Protein AF-A0A7Z8VGR7-F1 (afdb_monomer)

Solvent-accessible surface area (backbone atoms only — not comparable to full-atom values): 4237 Å² total; per-residue (Å²): 110,67,71,57,47,58,57,59,41,66,51,79,45,100,84,71,58,83,50,86,75,84,83,76,89,72,85,77,78,79,87,75,80,75,64,94,57,44,74,76,45,34,44,76,46,68,48,92,86,53,62,94,88,40,65,45,72,47,74,66,132

Secondary structure (DSSP, 8-state):
-HHHHHHHHT---TT-PPP------PPPPTTPPPPTTHHHHS-EEE-SSS-TT-EEE----

Radius of gyration: 17.35 Å; Cα contacts (8 Å, |Δi|>4): 43; chains: 1; bounding box: 27×28×42 Å

pLDDT: mean 90.45, std 4.07, range [66.88, 94.69]

Structure (mmCIF, N/CA/C/O backbone):
data_AF-A0A7Z8VGR7-F1
#
_entry.id   AF-A0A7Z8VGR7-F1
#
loop_
_atom_site.group_PDB
_atom_site.id
_atom_site.type_symbol
_atom_site.label_atom_id
_atom_site.label_alt_id
_atom_site.label_comp_id
_atom_site.label_asym_id
_atom_site.label_entity_id
_atom_site.label_seq_id
_atom_site.pdbx_PDB_ins_code
_atom_site.Cartn_x
_atom_site.Cartn_y
_atom_site.Cartn_z
_atom_site.occupancy
_atom_site.B_iso_or_equiv
_atom_site.auth_seq_id
_atom_site.auth_comp_id
_atom_site.auth_asym_id
_atom_site.auth_atom_id
_atom_site.pdbx_PDB_model_num
ATOM 1 N N . VAL A 1 1 ? -9.643 -13.300 10.432 1.00 81.94 1 VAL A N 1
ATOM 2 C CA . VAL A 1 1 ? -9.653 -11.943 9.832 1.00 81.94 1 VAL A CA 1
ATOM 3 C C . VAL A 1 1 ? -10.552 -11.001 10.625 1.00 81.94 1 VAL A C 1
ATOM 5 O O . VAL A 1 1 ? -10.062 -9.974 11.079 1.00 81.94 1 VAL A O 1
ATOM 8 N N . GLU A 1 2 ? -11.806 -11.379 10.892 1.00 89.12 2 GLU A N 1
ATOM 9 C CA . GLU A 1 2 ? -12.768 -10.510 11.593 1.00 89.12 2 GLU A CA 1
ATOM 10 C C . GLU A 1 2 ? -12.310 -10.056 12.987 1.00 89.12 2 GLU A C 1
ATOM 12 O O . GLU A 1 2 ? -12.316 -8.867 13.278 1.00 89.12 2 GLU A O 1
ATOM 17 N N . THR A 1 3 ? -11.780 -10.964 13.813 1.00 92.56 3 THR A N 1
ATOM 18 C CA . THR A 1 3 ? -11.260 -10.616 15.148 1.00 92.56 3 THR A CA 1
ATOM 19 C C . THR A 1 3 ? -10.183 -9.529 15.098 1.00 92.56 3 THR A C 1
ATOM 21 O O . THR A 1 3 ? -10.190 -8.605 15.905 1.00 92.56 3 THR A O 1
ATOM 24 N N . VAL A 1 4 ? -9.273 -9.602 14.122 1.00 91.25 4 VAL A N 1
ATOM 25 C CA . VAL A 1 4 ? -8.200 -8.612 13.942 1.00 91.25 4 VAL A CA 1
ATOM 26 C C . VAL A 1 4 ? -8.786 -7.275 13.495 1.00 91.25 4 VAL A C 1
ATOM 28 O O . VAL A 1 4 ? -8.431 -6.236 14.047 1.00 91.25 4 VAL A O 1
ATOM 31 N N . LYS A 1 5 ? -9.734 -7.297 12.551 1.00 93.50 5 LYS A N 1
ATOM 32 C CA . LYS A 1 5 ? -10.449 -6.101 12.092 1.00 93.50 5 LYS A CA 1
ATOM 33 C C . LYS A 1 5 ? -11.135 -5.380 13.254 1.00 93.50 5 LYS A C 1
ATOM 35 O O . LYS A 1 5 ? -10.942 -4.177 13.405 1.00 93.50 5 LYS A O 1
ATOM 40 N N . THR A 1 6 ? -11.864 -6.114 14.098 1.00 93.00 6 THR A N 1
ATOM 41 C CA . THR A 1 6 ? -12.548 -5.567 15.279 1.00 93.00 6 THR A CA 1
ATOM 42 C C . THR A 1 6 ? -11.577 -4.957 16.287 1.00 93.00 6 THR A C 1
ATOM 44 O O . THR A 1 6 ? -11.882 -3.939 16.903 1.00 93.00 6 THR A O 1
ATOM 47 N N . LEU A 1 7 ? -10.405 -5.563 16.488 1.00 93.69 7 LEU A N 1
ATOM 48 C CA . LEU A 1 7 ? -9.409 -5.025 17.414 1.00 93.69 7 LEU A CA 1
ATOM 49 C C . LEU A 1 7 ? -8.806 -3.716 16.892 1.00 93.69 7 LEU A C 1
ATOM 51 O O . LEU A 1 7 ? -8.734 -2.745 17.642 1.00 93.69 7 LEU A O 1
ATOM 55 N N . ILE A 1 8 ? -8.440 -3.661 15.609 1.00 91.19 8 ILE A N 1
ATOM 56 C CA . ILE A 1 8 ? -7.858 -2.460 14.988 1.00 91.19 8 ILE A CA 1
ATOM 57 C C . ILE A 1 8 ? -8.891 -1.326 14.913 1.00 91.19 8 ILE A C 1
ATOM 59 O O . ILE A 1 8 ? -8.562 -0.168 15.155 1.00 91.19 8 ILE A O 1
ATOM 63 N N . SER A 1 9 ? -10.165 -1.628 14.641 1.00 92.12 9 SER A N 1
ATOM 64 C CA . SER A 1 9 ? -11.207 -0.594 14.554 1.00 92.12 9 SER A CA 1
ATOM 65 C C . SER A 1 9 ? -11.499 0.099 15.890 1.00 92.12 9 SER A C 1
ATOM 67 O O . SER A 1 9 ? -12.116 1.158 15.903 1.00 92.12 9 SER A O 1
ATOM 69 N N . ARG A 1 10 ? -11.074 -0.480 17.022 1.00 91.94 10 ARG A N 1
ATOM 70 C CA . ARG A 1 10 ? -11.242 0.103 18.365 1.00 91.94 10 ARG A CA 1
ATOM 71 C C . ARG A 1 10 ? -10.121 1.068 18.753 1.00 91.94 10 ARG A C 1
ATOM 73 O O . ARG A 1 10 ? -10.186 1.648 19.835 1.00 91.94 10 ARG A O 1
ATOM 80 N N . THR A 1 11 ? -9.099 1.241 17.913 1.00 91.12 11 THR A N 1
ATOM 81 C CA . THR A 1 11 ? -8.021 2.199 18.169 1.00 91.12 11 THR A CA 1
ATOM 82 C C . THR A 1 11 ? -8.571 3.622 18.242 1.00 91.12 11 THR A C 1
ATOM 84 O O . THR A 1 11 ? -9.238 4.092 17.318 1.00 91.12 11 THR A O 1
ATOM 87 N N . SER A 1 12 ? -8.257 4.316 19.337 1.00 88.00 12 SER A N 1
ATOM 88 C CA . SER A 1 12 ? -8.594 5.719 19.559 1.00 88.00 12 SER A CA 1
ATOM 89 C C . SER A 1 12 ? -7.392 6.623 19.291 1.00 88.00 12 SER A C 1
ATOM 91 O O . SER A 1 12 ? -6.237 6.242 19.489 1.00 88.00 12 SER A O 1
ATOM 93 N N . THR A 1 13 ? -7.664 7.845 18.839 1.00 87.75 13 THR A N 1
ATOM 94 C CA . THR A 1 13 ? -6.638 8.876 18.658 1.00 87.75 13 THR A CA 1
ATOM 95 C C . THR A 1 13 ? -6.834 9.985 19.685 1.00 87.75 13 THR A C 1
ATOM 97 O O . THR A 1 13 ? -7.962 10.309 20.056 1.00 87.75 13 THR A O 1
ATOM 100 N N . SER A 1 14 ? -5.741 10.609 20.130 1.00 90.25 14 SER A N 1
ATOM 101 C CA . SER A 1 14 ? -5.784 11.687 21.132 1.00 90.25 14 SER A CA 1
ATOM 102 C C . SER A 1 14 ? -6.585 12.916 20.687 1.00 90.25 14 SER A C 1
ATOM 104 O O . SER A 1 14 ? -7.027 13.693 21.526 1.00 90.25 14 SER A O 1
ATOM 106 N N . LYS A 1 15 ? -6.787 13.085 19.374 1.00 92.75 15 LYS A N 1
ATOM 107 C CA . LYS A 1 15 ? -7.540 14.194 18.770 1.00 92.75 15 LYS A CA 1
ATOM 108 C C . LYS A 1 15 ? -8.953 13.803 18.306 1.00 92.75 15 LYS A C 1
ATOM 110 O O . LYS A 1 15 ? -9.585 14.587 17.609 1.00 92.75 15 LYS A O 1
ATOM 115 N N . GLY A 1 16 ? -9.449 12.611 18.660 1.00 89.25 16 GLY A N 1
ATOM 116 C CA . GLY A 1 16 ? -10.842 12.208 18.410 1.00 89.25 16 GLY A CA 1
ATOM 117 C C . GLY A 1 16 ? -11.169 11.740 16.985 1.00 89.25 16 GLY A C 1
ATOM 118 O O . GLY A 1 16 ? -12.339 11.602 16.642 1.00 89.25 16 GLY A O 1
ATOM 119 N N . LEU A 1 17 ? -10.165 11.464 16.148 1.00 88.75 17 LEU A N 1
ATOM 120 C CA . LEU A 1 17 ? -10.369 10.816 14.849 1.00 88.75 17 LEU A CA 1
ATOM 121 C C . LEU A 1 17 ? -10.786 9.350 15.031 1.00 88.75 17 LEU A C 1
ATOM 123 O O . LEU A 1 17 ? -10.272 8.661 15.918 1.00 88.75 17 LEU A O 1
ATOM 127 N N . THR A 1 18 ? -11.680 8.885 14.155 1.00 86.75 18 THR A N 1
ATOM 128 C CA . THR A 1 18 ? -12.176 7.499 14.104 1.00 86.75 18 THR A CA 1
ATOM 129 C C . THR A 1 18 ? -11.384 6.672 13.090 1.00 86.75 18 THR A C 1
ATOM 131 O O . THR A 1 18 ? -10.993 7.182 12.040 1.00 86.75 18 THR A O 1
ATOM 134 N N . THR A 1 19 ? -11.176 5.388 13.388 1.00 87.81 19 THR A N 1
ATOM 135 C CA . THR A 1 19 ? -10.445 4.452 12.523 1.00 87.81 19 THR A CA 1
ATOM 136 C C . THR A 1 19 ? -11.415 3.574 11.732 1.00 87.81 19 THR A C 1
ATOM 138 O O . THR A 1 19 ? -12.256 2.895 12.316 1.00 87.81 19 THR A O 1
ATOM 141 N N . ILE A 1 20 ? -11.273 3.542 10.404 1.00 90.75 20 ILE A N 1
ATOM 142 C CA . ILE A 1 20 ? -12.019 2.636 9.518 1.00 90.75 20 ILE A CA 1
ATOM 143 C C . ILE A 1 20 ? -11.051 1.571 8.999 1.00 90.75 20 ILE A C 1
ATOM 145 O O . ILE A 1 20 ? -9.971 1.899 8.512 1.00 90.75 20 ILE A O 1
ATOM 149 N N . VAL A 1 21 ? -11.431 0.295 9.101 1.00 91.25 21 VAL A N 1
ATOM 150 C CA . VAL A 1 21 ? -10.572 -0.835 8.721 1.00 91.25 21 VAL A CA 1
ATOM 151 C C . VAL A 1 21 ? -11.235 -1.647 7.618 1.00 91.25 21 VAL A C 1
ATOM 153 O O . VAL A 1 21 ? -12.312 -2.211 7.809 1.00 91.25 21 VAL A O 1
ATOM 156 N N . HIS A 1 22 ? -10.544 -1.766 6.488 1.00 91.56 22 HIS A N 1
ATOM 157 C CA . HIS A 1 22 ? -10.875 -2.694 5.413 1.00 91.56 22 HIS A CA 1
ATOM 158 C C . HIS A 1 22 ? -9.716 -3.668 5.225 1.00 91.56 22 HIS A C 1
ATOM 160 O O . HIS A 1 22 ? -8.568 -3.252 5.085 1.00 91.56 22 HIS A O 1
ATOM 166 N N . ILE A 1 23 ? -10.020 -4.965 5.236 1.00 89.62 23 ILE A N 1
ATOM 167 C CA . ILE A 1 23 ? -9.055 -6.018 4.926 1.00 89.62 23 ILE A CA 1
ATOM 168 C C . ILE A 1 23 ? -9.423 -6.561 3.552 1.00 89.62 23 ILE A C 1
ATOM 170 O O . ILE A 1 23 ? -10.581 -6.891 3.311 1.00 89.62 23 ILE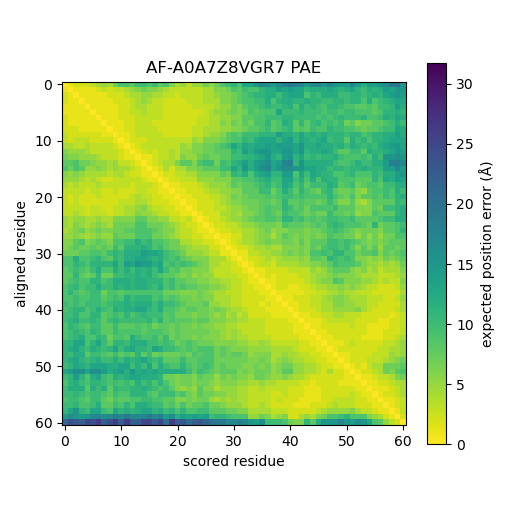 A O 1
ATOM 174 N N . PHE A 1 24 ? -8.448 -6.604 2.648 1.00 90.50 24 PHE A N 1
ATOM 175 C CA . PHE A 1 24 ? -8.633 -7.179 1.324 1.00 90.50 24 PHE A CA 1
ATOM 176 C C . PHE A 1 24 ? -8.423 -8.693 1.392 1.00 90.50 24 PHE A C 1
ATOM 178 O O . PHE A 1 24 ? -7.343 -9.139 1.770 1.00 90.50 24 PHE A O 1
ATOM 185 N N . ASP A 1 25 ? -9.408 -9.472 0.946 1.00 88.19 25 ASP A N 1
ATOM 186 C CA . ASP A 1 25 ? -9.296 -10.939 0.846 1.00 88.19 25 ASP A CA 1
ATOM 187 C C . ASP A 1 25 ? -8.471 -11.396 -0.372 1.00 88.19 25 ASP A C 1
ATOM 189 O O . ASP A 1 25 ? -8.254 -12.585 -0.602 1.00 88.19 25 ASP A O 1
ATOM 193 N N . LYS A 1 26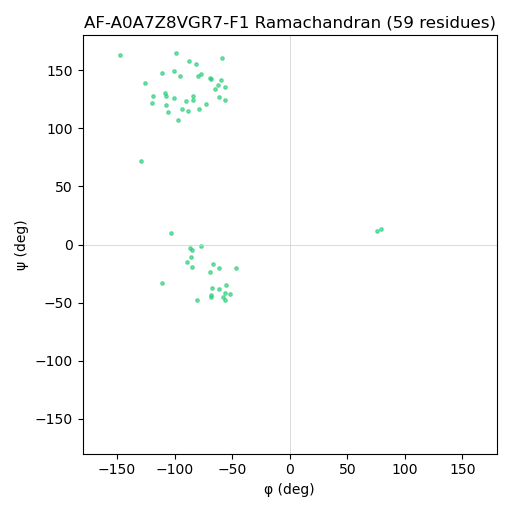 ? -7.991 -10.442 -1.177 1.00 90.56 26 LYS A N 1
ATOM 194 C CA . LYS A 1 26 ? -7.151 -10.717 -2.338 1.00 90.56 26 LYS A CA 1
ATOM 195 C C . LYS A 1 26 ? -5.751 -11.130 -1.894 1.00 90.56 26 LYS A C 1
ATOM 197 O O . LYS A 1 26 ? -5.023 -10.344 -1.289 1.00 90.56 26 LYS A O 1
ATOM 202 N N . ILE A 1 27 ? -5.345 -12.328 -2.297 1.00 87.31 27 ILE A N 1
ATOM 203 C CA . ILE A 1 27 ? -3.961 -12.782 -2.178 1.00 87.31 27 ILE A CA 1
ATOM 204 C C . ILE A 1 27 ? -3.158 -12.144 -3.315 1.00 87.31 27 ILE A C 1
ATOM 206 O O . ILE A 1 27 ? -3.429 -12.377 -4.494 1.00 87.31 27 ILE A O 1
ATOM 210 N N . TYR A 1 28 ? -2.188 -11.303 -2.964 1.00 87.62 28 TYR A N 1
ATOM 211 C CA . TYR A 1 28 ? -1.255 -10.720 -3.924 1.00 87.62 28 TYR A CA 1
ATOM 212 C C . TYR A 1 28 ? -0.037 -11.627 -4.059 1.00 87.62 28 TYR A C 1
ATOM 214 O O . TYR A 1 28 ? 0.634 -11.934 -3.075 1.00 87.62 28 TYR A O 1
ATOM 222 N N . GLU A 1 29 ? 0.246 -12.049 -5.286 1.00 89.75 29 GLU A N 1
ATOM 223 C CA . GLU A 1 29 ? 1.423 -12.856 -5.593 1.00 89.75 29 GLU A CA 1
ATOM 224 C C . GLU A 1 29 ? 2.702 -12.061 -5.326 1.00 89.75 29 GLU A C 1
ATOM 226 O O . GLU A 1 29 ? 2.848 -10.908 -5.747 1.00 89.75 29 GLU A O 1
ATOM 231 N N . THR A 1 30 ? 3.651 -12.697 -4.649 1.00 88.94 30 THR A N 1
ATOM 232 C CA . THR A 1 30 ? 4.990 -12.149 -4.451 1.00 88.94 30 THR A CA 1
ATOM 233 C C . THR A 1 30 ? 5.853 -12.395 -5.691 1.00 88.94 30 THR A C 1
ATOM 235 O O . THR A 1 30 ? 5.594 -13.290 -6.492 1.00 88.94 30 THR A O 1
ATOM 238 N N . GLY A 1 31 ? 6.883 -11.567 -5.888 1.00 88.94 31 GLY A N 1
ATOM 239 C CA . GLY A 1 31 ? 7.838 -11.750 -6.988 1.00 88.94 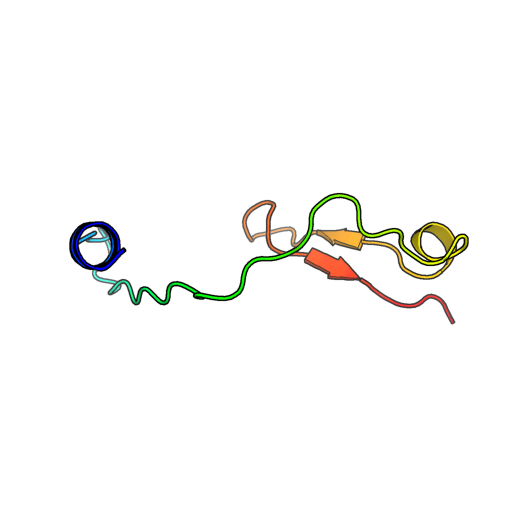31 GLY A CA 1
ATOM 240 C C . GLY A 1 31 ? 7.337 -11.340 -8.378 1.00 88.94 31 GLY A C 1
ATOM 241 O O . GLY A 1 31 ? 8.010 -11.634 -9.367 1.00 88.94 31 GLY A O 1
ATOM 242 N N . ARG A 1 32 ? 6.198 -10.637 -8.484 1.00 87.75 32 ARG A N 1
ATOM 243 C CA . ARG A 1 32 ? 5.771 -10.037 -9.758 1.00 87.75 32 ARG A CA 1
ATOM 244 C C . ARG A 1 32 ? 6.856 -9.114 -10.303 1.00 87.75 32 ARG A C 1
ATOM 246 O O . ARG A 1 32 ? 7.291 -8.179 -9.631 1.00 87.75 32 ARG A O 1
ATOM 253 N N . LYS A 1 33 ? 7.278 -9.392 -11.535 1.00 89.75 33 LYS A N 1
ATOM 254 C CA . LYS A 1 33 ? 8.243 -8.567 -12.259 1.00 89.75 33 LYS A CA 1
ATOM 255 C C . LYS A 1 33 ? 7.541 -7.353 -12.857 1.00 89.75 33 LYS A C 1
ATOM 257 O O . LYS A 1 33 ? 6.387 -7.430 -13.272 1.00 89.75 33 LYS A O 1
ATOM 262 N N . TYR A 1 34 ? 8.262 -6.245 -12.882 1.00 88.19 34 TYR A N 1
ATOM 263 C CA . TYR A 1 34 ? 7.877 -5.012 -13.556 1.00 88.19 34 TYR A CA 1
ATOM 264 C C . TYR A 1 34 ? 8.592 -4.932 -14.920 1.00 88.19 34 TYR A C 1
ATOM 266 O O . TYR A 1 34 ? 9.523 -5.704 -15.171 1.00 88.19 34 TYR A O 1
ATOM 274 N N . ALA A 1 35 ? 8.141 -4.042 -15.809 1.00 92.75 35 ALA A N 1
ATOM 275 C CA . ALA A 1 35 ? 8.778 -3.828 -17.114 1.00 92.75 35 ALA A CA 1
ATOM 276 C C . ALA A 1 35 ? 10.244 -3.390 -16.946 1.00 92.75 35 ALA A C 1
ATOM 278 O O . ALA A 1 35 ? 10.552 -2.658 -16.014 1.00 92.75 35 ALA A O 1
ATOM 279 N N . ALA A 1 36 ? 11.164 -3.848 -17.798 1.00 93.12 36 ALA A N 1
ATOM 280 C CA . ALA A 1 36 ? 12.605 -3.664 -17.566 1.00 93.12 36 ALA A CA 1
ATOM 281 C C . ALA A 1 36 ? 13.016 -2.189 -17.373 1.00 93.12 36 ALA A C 1
ATOM 283 O O . ALA A 1 36 ? 13.868 -1.892 -16.539 1.00 93.12 36 ALA A O 1
ATOM 284 N N . ASP A 1 37 ? 12.343 -1.293 -18.087 1.00 93.19 37 ASP A N 1
ATOM 285 C CA . ASP A 1 37 ? 12.524 0.156 -18.125 1.00 93.19 37 ASP A CA 1
ATOM 286 C C . ASP A 1 37 ? 11.761 0.915 -17.028 1.00 93.19 37 ASP A C 1
ATOM 288 O O . ASP A 1 37 ? 12.021 2.093 -16.810 1.00 93.19 37 ASP A O 1
ATOM 292 N N . PHE A 1 38 ? 10.849 0.274 -16.287 1.00 91.69 38 PHE A N 1
ATOM 293 C CA . PHE A 1 38 ? 9.928 0.965 -15.371 1.00 91.69 38 PHE A CA 1
ATOM 294 C C . PHE A 1 38 ? 10.640 1.907 -14.393 1.00 91.69 38 PHE A C 1
ATOM 296 O O . PHE A 1 38 ? 10.174 3.008 -14.149 1.00 91.69 38 PHE A O 1
ATOM 303 N N . LYS A 1 39 ? 11.772 1.498 -13.813 1.00 89.25 39 LYS A N 1
ATOM 304 C CA . LYS A 1 39 ? 12.491 2.346 -12.845 1.00 89.25 39 LYS A CA 1
ATOM 305 C C . LYS A 1 39 ? 13.130 3.580 -13.481 1.00 89.25 39 LYS A C 1
ATOM 307 O O . LYS A 1 39 ? 13.387 4.541 -12.763 1.00 89.25 39 LYS A O 1
ATOM 312 N N . GLU A 1 40 ? 13.405 3.524 -14.777 1.00 91.38 40 GLU A N 1
ATOM 313 C CA . GLU A 1 40 ? 13.975 4.625 -15.549 1.00 91.38 40 GLU A CA 1
ATOM 314 C C . GLU A 1 40 ? 12.867 5.613 -15.923 1.00 91.38 40 GLU A C 1
ATOM 316 O O . GLU A 1 40 ? 12.997 6.801 -15.651 1.00 91.38 40 GLU A O 1
ATOM 321 N N . ILE A 1 41 ? 11.740 5.111 -16.441 1.00 94.69 41 ILE A N 1
ATOM 322 C CA . ILE A 1 41 ? 10.646 5.947 -16.963 1.00 94.69 41 ILE A CA 1
ATOM 323 C C . ILE A 1 41 ? 9.585 6.342 -15.920 1.00 94.69 41 ILE A C 1
ATOM 325 O O . ILE A 1 41 ? 8.782 7.237 -16.173 1.00 94.69 41 ILE A O 1
ATOM 329 N N . MET A 1 42 ? 9.550 5.688 -14.751 1.00 94.56 42 MET A N 1
ATOM 330 C CA . MET A 1 42 ? 8.561 5.910 -13.682 1.00 94.56 42 MET A CA 1
ATOM 331 C C . MET A 1 42 ? 9.233 6.125 -12.311 1.00 94.56 42 MET A C 1
ATOM 333 O O . MET A 1 42 ? 9.163 5.253 -11.433 1.00 94.56 42 MET A O 1
ATOM 337 N N . PRO A 1 43 ? 9.881 7.280 -12.070 1.00 93.56 43 PRO A N 1
ATOM 338 C CA . PRO A 1 43 ? 10.427 7.629 -10.763 1.00 93.56 43 PRO A CA 1
ATOM 339 C C . PRO A 1 43 ? 9.374 7.605 -9.645 1.00 93.56 43 PRO A C 1
ATOM 341 O O . PRO A 1 43 ? 8.274 8.152 -9.766 1.00 93.56 43 PRO A O 1
ATOM 344 N N . ILE A 1 44 ? 9.755 7.004 -8.513 1.00 93.19 44 ILE A N 1
ATOM 345 C CA . ILE A 1 44 ? 8.959 6.988 -7.284 1.00 93.19 44 ILE A CA 1
ATOM 346 C C . ILE A 1 44 ? 9.291 8.221 -6.442 1.00 93.19 44 ILE A C 1
ATOM 348 O O . ILE A 1 44 ? 10.399 8.354 -5.923 1.00 93.19 44 ILE A O 1
ATOM 352 N N . VAL A 1 45 ? 8.309 9.101 -6.269 1.00 92.75 45 VAL A N 1
ATOM 353 C CA . VAL A 1 45 ? 8.401 10.316 -5.456 1.00 92.75 45 VAL A CA 1
ATOM 354 C C . VAL A 1 45 ? 7.626 10.109 -4.161 1.00 92.75 45 VAL A C 1
ATOM 356 O O . VAL A 1 45 ? 6.402 9.962 -4.177 1.00 92.75 45 VAL A O 1
ATOM 359 N N . PHE A 1 46 ? 8.340 10.092 -3.038 1.00 93.81 46 PHE A N 1
ATOM 360 C CA . PHE A 1 46 ? 7.739 9.997 -1.710 1.00 93.81 46 PHE A CA 1
ATOM 361 C C . PHE A 1 46 ? 7.156 11.335 -1.273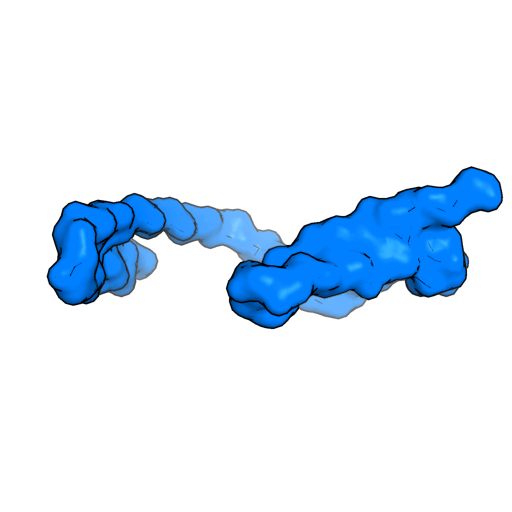 1.00 93.81 46 PHE A C 1
ATOM 363 O O . PHE A 1 46 ? 7.685 12.400 -1.599 1.00 93.81 46 PHE A O 1
ATOM 370 N N . ASP A 1 47 ? 6.065 11.267 -0.519 1.00 94.44 47 ASP A N 1
ATOM 371 C CA . ASP A 1 47 ? 5.499 12.446 0.116 1.00 94.44 47 ASP A CA 1
ATOM 372 C C . ASP A 1 47 ? 6.432 12.964 1.224 1.00 94.44 47 ASP A C 1
ATOM 374 O O . ASP A 1 47 ? 7.072 12.187 1.936 1.00 94.44 47 ASP A O 1
ATOM 378 N N . THR A 1 48 ? 6.530 14.286 1.360 1.00 94.38 48 THR A N 1
ATOM 379 C CA . THR A 1 48 ? 7.424 14.935 2.330 1.00 94.38 48 THR A CA 1
ATOM 380 C C . THR A 1 48 ? 6.819 15.061 3.727 1.00 94.38 48 THR A C 1
ATOM 382 O O . THR A 1 48 ? 7.558 15.250 4.691 1.00 94.38 48 THR A O 1
ATOM 385 N N . HIS A 1 49 ? 5.496 14.957 3.851 1.00 92.94 49 HIS A N 1
ATOM 386 C CA . HIS A 1 49 ? 4.759 15.118 5.104 1.00 92.94 49 HIS A CA 1
ATOM 387 C C . HIS A 1 49 ? 4.156 13.797 5.585 1.00 92.94 49 HIS A C 1
ATOM 389 O O . HIS A 1 4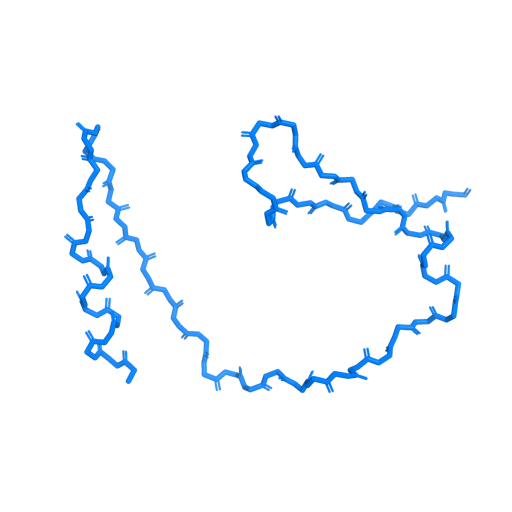9 ? 4.037 13.567 6.791 1.00 92.94 49 HIS A O 1
ATOM 395 N N . LEU A 1 50 ? 3.751 12.931 4.655 1.00 91.25 50 LEU A N 1
ATOM 396 C CA . LEU A 1 50 ? 3.101 11.667 4.967 1.00 91.25 50 LEU A CA 1
ATOM 397 C C . LEU A 1 50 ? 4.117 10.530 5.200 1.00 91.25 50 LEU A C 1
ATOM 399 O O . LEU A 1 50 ? 5.252 10.577 4.729 1.00 91.25 50 LEU A O 1
ATOM 403 N N . PRO A 1 51 ? 3.722 9.464 5.924 1.00 89.06 51 PRO A N 1
ATOM 404 C CA . PRO A 1 51 ? 4.590 8.315 6.184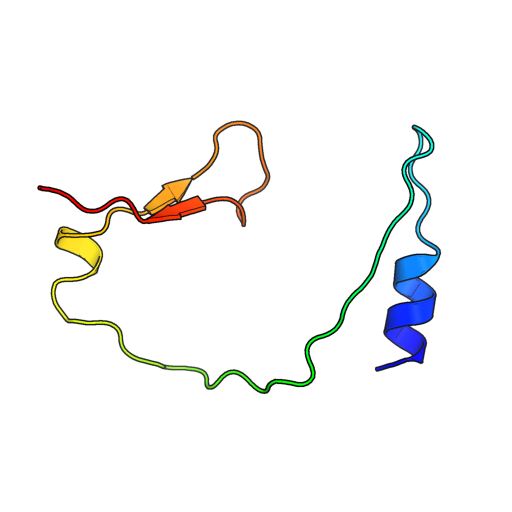 1.00 89.06 51 PRO A CA 1
ATOM 405 C C . PRO A 1 51 ? 5.0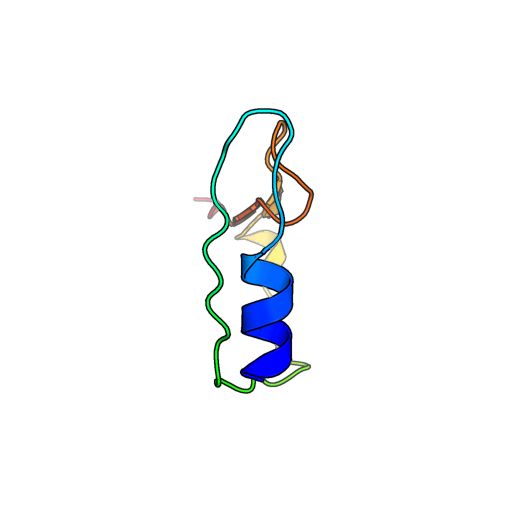85 7.613 4.913 1.00 89.06 51 PRO A C 1
ATOM 407 O O . PRO A 1 51 ? 4.424 7.664 3.879 1.00 89.06 51 PRO A O 1
ATOM 410 N N . LYS A 1 52 ? 6.174 6.837 5.046 1.00 84.25 52 LYS A N 1
ATOM 411 C CA . LYS A 1 52 ? 6.926 6.141 3.973 1.00 84.25 52 LYS A CA 1
ATOM 412 C C . LYS A 1 52 ? 6.108 5.357 2.934 1.00 84.25 52 LYS A C 1
ATOM 414 O O . LYS A 1 52 ? 6.624 5.065 1.865 1.00 84.25 52 LYS A O 1
ATOM 419 N N . TRP A 1 53 ? 4.870 4.983 3.238 1.00 90.50 53 TRP A N 1
ATOM 420 C CA . TRP A 1 53 ? 3.992 4.262 2.312 1.00 90.50 53 TRP A CA 1
ATOM 421 C C . TRP A 1 53 ? 3.229 5.174 1.344 1.00 90.50 53 TRP A C 1
ATOM 423 O O . TRP A 1 53 ? 2.550 4.675 0.454 1.00 90.50 53 TRP A O 1
ATOM 433 N N . ASN A 1 54 ? 3.352 6.493 1.489 1.00 93.62 54 ASN A N 1
ATOM 434 C CA . ASN A 1 54 ? 2.722 7.472 0.614 1.00 93.62 54 ASN A CA 1
ATOM 435 C C . ASN A 1 54 ? 3.735 7.924 -0.437 1.00 93.62 54 ASN A C 1
ATOM 437 O O . ASN A 1 54 ? 4.691 8.641 -0.138 1.00 93.62 54 ASN A O 1
ATOM 441 N N . TYR A 1 55 ? 3.536 7.467 -1.668 1.00 94.31 55 TYR A N 1
ATOM 442 C CA . TYR A 1 55 ? 4.379 7.811 -2.803 1.00 94.31 55 TYR A CA 1
ATOM 443 C C . TYR A 1 55 ? 3.562 7.859 -4.090 1.00 94.31 55 TYR A C 1
ATOM 445 O O . TYR A 1 55 ? 2.454 7.326 -4.172 1.00 94.31 55 TYR A O 1
ATOM 453 N N . ARG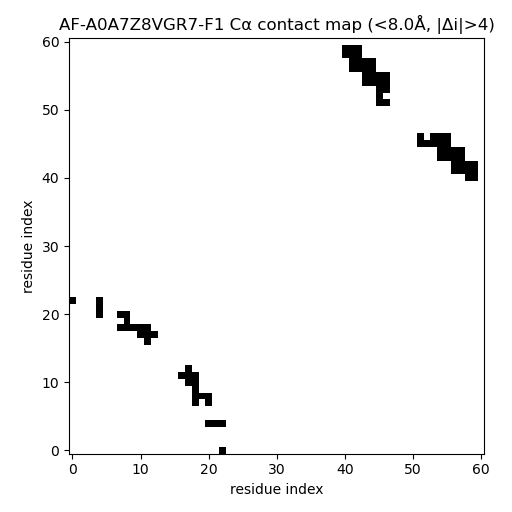 A 1 56 ? 4.132 8.495 -5.111 1.00 93.19 56 ARG A N 1
ATOM 454 C CA . ARG A 1 56 ? 3.591 8.545 -6.470 1.00 93.19 56 ARG A CA 1
ATOM 455 C C . ARG A 1 56 ? 4.644 8.057 -7.452 1.00 93.19 56 ARG A C 1
ATOM 457 O O . ARG A 1 56 ? 5.810 8.405 -7.306 1.00 93.19 56 ARG A O 1
ATOM 464 N N . ALA A 1 57 ? 4.230 7.274 -8.441 1.00 93.56 57 ALA A N 1
ATOM 465 C CA . ALA A 1 57 ? 5.052 6.979 -9.608 1.00 93.56 57 ALA A CA 1
ATOM 466 C C . ALA A 1 57 ? 4.695 7.999 -10.694 1.00 93.56 57 ALA A C 1
ATOM 468 O O . ALA A 1 57 ? 3.534 8.062 -11.102 1.00 93.56 57 ALA A O 1
ATOM 469 N N . ILE A 1 58 ? 5.648 8.840 -11.090 1.00 93.69 58 ILE A N 1
ATOM 470 C CA . ILE A 1 58 ? 5.415 9.931 -12.045 1.00 93.69 58 ILE A CA 1
ATOM 471 C C . ILE A 1 58 ? 6.083 9.551 -13.368 1.00 93.69 58 ILE A C 1
ATOM 473 O O . ILE A 1 58 ? 7.291 9.347 -13.345 1.00 93.69 58 ILE A O 1
ATOM 477 N N . PRO A 1 59 ? 5.350 9.447 -14.489 1.00 92.62 59 PRO A N 1
ATOM 478 C CA . PRO A 1 59 ? 5.960 9.209 -15.793 1.00 92.62 59 PRO A CA 1
ATOM 479 C C . PRO A 1 59 ? 6.896 10.355 -16.180 1.00 92.62 59 PRO A C 1
ATOM 481 O O . PRO A 1 59 ? 6.550 11.521 -15.985 1.00 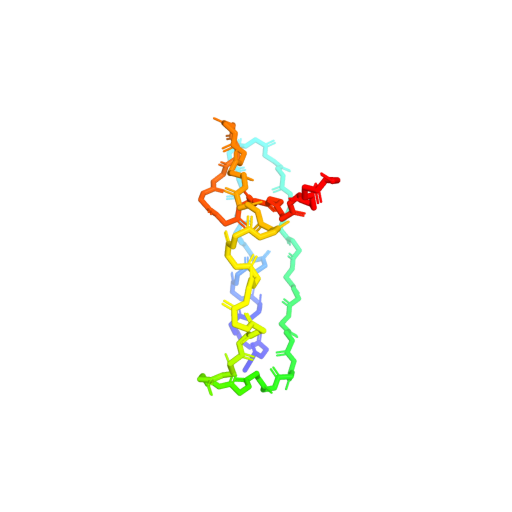92.62 59 PRO A O 1
ATOM 484 N N . GLN A 1 60 ? 8.061 10.028 -16.729 1.00 85.12 60 GLN A N 1
ATOM 485 C CA . GLN A 1 60 ? 8.875 10.994 -17.462 1.00 85.12 60 GLN A CA 1
ATOM 486 C C . GLN A 1 60 ? 8.368 11.055 -18.909 1.00 85.12 60 GLN A C 1
ATOM 488 O O . GLN A 1 60 ? 8.171 10.009 -19.529 1.00 85.12 60 GLN A O 1
ATOM 493 N N . GLU A 1 61 ? 8.086 12.268 -19.390 1.00 66.88 61 GLU A N 1
ATOM 494 C CA . GLU A 1 61 ? 7.759 12.546 -20.799 1.00 66.88 61 GLU A CA 1
ATOM 495 C C . GLU A 1 61 ? 8.978 12.377 -21.712 1.00 66.88 61 GLU A C 1
ATOM 497 O O . GLU A 1 61 ? 10.101 12.724 -21.271 1.00 66.88 61 GLU A O 1
#

Sequence (61 aa):
VETVKTLISRTSTSKGLTTIVHIFDKIYETGRKYAADFKEIMPIVFDTHLPKWNYRAIPQE

Foldseek 3Di:
DVVVQVVQQPDADPVGDGDHDDDDPDDDDPPDDDDPCQCVQWPWAADPPDDPVHIGTDGDD

Mean predicted aligned error: 6.71 Å